Protein AF-A0A1Y6C0X5-F1 (afdb_monomer_lite)

Foldseek 3Di:
DDQVVLLVVQVVQLVQCVVPDDPVLLLVCQVVVVVFDWPQDDPFWTWGWDDDPRAIKIKIKGDLVCLDDDNVVQLVVLVVLLCVQPASQAFNKDWDDDDSITIMMGGDQPAAQPDDVVVCPVSVVVVQVSCVVSQKHDPPPFDWGDDVNRIYGPDCPRIGGNVPVPD

pLDDT: mean 89.49, std 8.92, range [41.72, 97.38]

Sequence (167 aa):
MDFFQLQGAHAAIQKNFHRYYDPSRVSQAVRDSHKLRELGRGRHFSSRLFRTEDFDYVLSLAHRKFVTGAELQRWFQAMERLRQCDHPLIPPLEWGQLDDLCYYVSPYCGEPFAGSRQDLDMLLEDLAKKLWDHGLYYDDYWQIRCLSGHPMVIDWSDLQLTAMAIR

Structure (mmCIF, N/CA/C/O backbone):
data_AF-A0A1Y6C0X5-F1
#
_entry.id   AF-A0A1Y6C0X5-F1
#
loop_
_atom_site.group_PDB
_atom_site.id
_atom_site.type_symbol
_atom_site.label_atom_id
_atom_site.label_alt_id
_atom_site.label_comp_id
_atom_site.label_asym_id
_atom_site.label_entity_id
_atom_site.label_seq_id
_atom_site.pdbx_PDB_ins_code
_atom_site.Cartn_x
_atom_site.Cartn_y
_atom_site.Cartn_z
_atom_site.occupancy
_atom_site.B_iso_or_equiv
_atom_site.auth_seq_id
_atom_site.auth_comp_id
_atom_site.auth_asym_id
_atom_site.auth_atom_id
_atom_site.pdbx_PDB_model_num
ATOM 1 N N . MET A 1 1 ? 12.370 -1.943 -19.659 1.00 61.91 1 MET A N 1
ATOM 2 C CA . MET A 1 1 ? 10.933 -1.603 -19.697 1.00 61.91 1 MET A CA 1
ATOM 3 C C . MET A 1 1 ? 10.863 -0.095 -19.796 1.00 61.91 1 MET A C 1
ATOM 5 O O . MET A 1 1 ? 11.561 0.549 -19.024 1.00 61.91 1 MET A O 1
ATOM 9 N N . ASP A 1 2 ? 10.161 0.463 -20.779 1.00 71.19 2 ASP A N 1
ATOM 10 C CA . ASP A 1 2 ? 10.048 1.924 -20.892 1.00 71.19 2 ASP A CA 1
ATOM 11 C C . ASP A 1 2 ? 8.928 2.478 -19.984 1.00 71.19 2 ASP A C 1
ATOM 13 O O . ASP A 1 2 ? 8.080 1.734 -19.485 1.00 71.19 2 ASP A O 1
ATOM 17 N N . PHE A 1 3 ? 8.942 3.788 -19.724 1.00 72.25 3 PHE A N 1
ATOM 18 C CA . PHE A 1 3 ? 7.990 4.452 -18.822 1.00 72.25 3 PHE A CA 1
ATOM 19 C C . PHE A 1 3 ? 6.526 4.314 -19.277 1.00 72.25 3 PHE A C 1
ATOM 21 O O . PHE A 1 3 ? 5.635 4.151 -18.445 1.00 72.25 3 PHE A O 1
ATOM 28 N N . PHE A 1 4 ? 6.262 4.317 -20.586 1.00 72.44 4 PHE A N 1
ATOM 29 C CA . PHE A 1 4 ? 4.903 4.201 -21.121 1.00 72.44 4 PHE A CA 1
ATOM 30 C C . PHE A 1 4 ? 4.341 2.787 -20.946 1.00 72.44 4 PHE A C 1
ATOM 32 O O . PHE A 1 4 ? 3.162 2.624 -20.625 1.00 72.44 4 PHE A O 1
ATOM 39 N N . GLN A 1 5 ? 5.183 1.760 -21.088 1.00 79.56 5 GLN A N 1
ATOM 40 C CA . GLN A 1 5 ? 4.832 0.376 -20.765 1.00 79.56 5 GLN A CA 1
ATOM 41 C C . GLN A 1 5 ? 4.462 0.229 -19.286 1.00 79.56 5 GLN A C 1
ATOM 43 O O . GLN A 1 5 ? 3.455 -0.408 -18.969 1.00 79.56 5 GLN A O 1
ATOM 48 N N . LEU A 1 6 ? 5.228 0.864 -18.392 1.00 83.81 6 LEU A N 1
ATOM 49 C CA . LEU A 1 6 ? 4.932 0.889 -16.958 1.00 83.81 6 LEU A CA 1
ATOM 50 C C . LEU A 1 6 ? 3.605 1.594 -16.659 1.00 83.81 6 LEU A C 1
ATOM 52 O O . LEU A 1 6 ? 2.814 1.078 -15.877 1.00 83.81 6 LEU A O 1
ATOM 56 N N . GLN A 1 7 ? 3.321 2.731 -17.297 1.00 83.69 7 GLN A N 1
ATOM 57 C CA . GLN A 1 7 ? 2.042 3.429 -17.122 1.00 83.69 7 GLN A CA 1
ATOM 58 C C . GLN A 1 7 ? 0.849 2.599 -17.614 1.00 83.69 7 GLN A C 1
ATOM 60 O O . GLN A 1 7 ? -0.166 2.508 -16.926 1.00 83.69 7 GLN A O 1
ATOM 65 N N . GLY A 1 8 ? 0.964 1.953 -18.778 1.00 85.88 8 GLY A N 1
ATOM 66 C CA . GLY A 1 8 ? -0.096 1.093 -19.307 1.00 85.88 8 GLY A CA 1
ATOM 67 C C . GLY A 1 8 ? -0.378 -0.118 -18.411 1.00 85.88 8 GLY A C 1
ATOM 68 O O . GLY A 1 8 ? -1.538 -0.422 -18.122 1.00 85.88 8 GLY A O 1
ATOM 69 N N . ALA A 1 9 ? 0.678 -0.783 -17.931 1.00 88.62 9 ALA A N 1
ATOM 70 C CA . ALA A 1 9 ? 0.564 -1.894 -16.988 1.00 88.62 9 ALA A CA 1
ATOM 71 C C . ALA A 1 9 ? -0.035 -1.441 -15.648 1.00 88.62 9 ALA A C 1
ATOM 73 O O . ALA A 1 9 ? -0.953 -2.082 -15.132 1.00 88.62 9 ALA A O 1
ATOM 74 N N . HIS A 1 10 ? 0.417 -0.302 -15.121 1.00 92.56 10 HIS A N 1
ATOM 75 C CA . HIS A 1 10 ? -0.096 0.285 -13.885 1.00 92.56 10 HIS A CA 1
ATOM 76 C C . HIS A 1 10 ? -1.591 0.610 -13.972 1.00 92.56 10 HIS A C 1
ATOM 78 O O . HIS A 1 10 ? -2.355 0.170 -13.113 1.00 92.56 10 HIS A O 1
ATOM 84 N N . ALA A 1 11 ? -2.040 1.250 -15.055 1.00 91.50 11 ALA A N 1
ATOM 85 C CA . ALA A 1 11 ? -3.455 1.545 -15.275 1.00 91.50 11 ALA A CA 1
ATOM 86 C C . ALA A 1 11 ? -4.318 0.269 -15.328 1.00 91.50 11 ALA A C 1
ATOM 88 O O . ALA A 1 11 ? -5.429 0.232 -14.788 1.00 91.50 11 ALA A O 1
ATOM 89 N N . ALA A 1 12 ? -3.811 -0.807 -15.942 1.00 93.00 12 ALA A N 1
ATOM 90 C CA . ALA A 1 12 ? -4.492 -2.101 -15.957 1.00 93.00 12 ALA A CA 1
ATOM 91 C C . ALA A 1 12 ? -4.581 -2.722 -14.552 1.00 93.00 12 ALA A C 1
ATOM 93 O O . ALA A 1 12 ? -5.636 -3.239 -14.174 1.00 93.00 12 ALA A O 1
ATOM 94 N N . ILE A 1 13 ? -3.508 -2.633 -13.760 1.00 94.44 13 ILE A N 1
ATOM 95 C CA . ILE A 1 13 ? -3.485 -3.110 -12.372 1.00 94.44 13 ILE A CA 1
ATOM 96 C C . ILE A 1 13 ? -4.464 -2.307 -11.512 1.00 94.44 13 ILE A C 1
ATOM 98 O O . ILE A 1 13 ? -5.257 -2.907 -10.791 1.00 94.44 13 ILE A O 1
ATOM 102 N N . GLN A 1 14 ? -4.478 -0.978 -11.631 1.00 94.62 14 GLN A N 1
ATOM 103 C CA . GLN A 1 14 ? -5.418 -0.109 -10.924 1.00 94.62 14 GLN A CA 1
ATOM 104 C C . GLN A 1 14 ? -6.870 -0.445 -11.272 1.00 94.62 14 GLN A C 1
ATOM 106 O O . GLN A 1 14 ? -7.701 -0.627 -10.380 1.00 94.62 14 GLN A O 1
ATOM 111 N N . LYS A 1 15 ? -7.175 -0.619 -12.562 1.00 94.38 15 LYS A N 1
ATOM 112 C CA . LYS A 1 15 ? -8.508 -1.031 -13.016 1.00 94.38 15 LYS A CA 1
ATOM 113 C C . LYS A 1 15 ? -8.922 -2.383 -12.429 1.00 94.38 15 LYS A C 1
ATOM 115 O O . LYS A 1 15 ? -10.054 -2.518 -11.970 1.00 94.38 15 LYS A O 1
ATOM 120 N N . ASN A 1 16 ? -8.033 -3.376 -12.441 1.00 93.75 16 ASN A N 1
ATOM 121 C CA . ASN A 1 16 ? -8.324 -4.702 -11.894 1.00 93.75 16 ASN A CA 1
ATOM 122 C C . ASN A 1 16 ? -8.493 -4.666 -10.373 1.00 93.75 16 ASN A C 1
ATOM 124 O O . ASN A 1 16 ? -9.440 -5.256 -9.860 1.00 93.75 16 ASN A O 1
ATOM 128 N N . PHE A 1 17 ? -7.636 -3.928 -9.666 1.00 95.19 17 PHE A N 1
ATOM 129 C CA . PHE A 1 17 ? -7.740 -3.747 -8.223 1.00 95.19 17 PHE A CA 1
ATOM 130 C C . PHE A 1 17 ? -9.118 -3.196 -7.839 1.00 95.19 17 PHE A C 1
ATOM 132 O O . PHE A 1 17 ? -9.820 -3.835 -7.061 1.00 95.19 17 PHE A O 1
ATOM 139 N N . HIS A 1 18 ? -9.557 -2.084 -8.440 1.00 93.56 18 HIS A N 1
ATOM 140 C CA . HIS A 1 18 ? -10.859 -1.485 -8.119 1.00 93.56 18 HIS A CA 1
ATOM 141 C C . HIS A 1 18 ? -12.054 -2.297 -8.633 1.00 93.56 18 HIS A C 1
ATOM 143 O O . HIS A 1 18 ? -13.136 -2.206 -8.063 1.00 93.56 18 HIS A O 1
ATOM 149 N N . ARG A 1 19 ? -11.881 -3.110 -9.685 1.00 95.19 19 ARG A N 1
ATOM 150 C CA . ARG A 1 19 ? -12.928 -4.023 -10.169 1.00 95.19 19 ARG A CA 1
ATOM 151 C C . ARG A 1 19 ? -13.265 -5.109 -9.146 1.00 95.19 19 ARG A C 1
ATOM 153 O O . ARG A 1 19 ? -14.432 -5.473 -9.035 1.00 95.19 19 ARG A O 1
ATOM 160 N N . TYR A 1 20 ? -12.257 -5.644 -8.459 1.00 93.94 20 TYR A N 1
ATOM 161 C CA . TYR A 1 20 ? -12.419 -6.759 -7.517 1.00 93.94 20 TYR A CA 1
ATOM 162 C C . TYR A 1 20 ? -12.428 -6.321 -6.048 1.00 93.94 20 TYR A C 1
ATOM 164 O O . TYR A 1 20 ? -12.760 -7.116 -5.169 1.00 93.94 20 TYR A O 1
ATOM 172 N N . TYR A 1 21 ? -12.077 -5.064 -5.769 1.00 94.75 21 TYR A N 1
ATOM 173 C CA . TYR A 1 21 ? -12.110 -4.509 -4.425 1.00 94.75 21 TYR A CA 1
ATOM 174 C C . TYR A 1 21 ? -13.543 -4.471 -3.879 1.00 94.75 21 TYR A C 1
ATOM 176 O O . TYR A 1 21 ? -14.414 -3.780 -4.404 1.00 94.75 21 TYR A O 1
ATOM 184 N N . ASP A 1 22 ? -13.760 -5.192 -2.781 1.00 95.06 22 ASP A N 1
ATOM 185 C CA . ASP A 1 22 ? -15.025 -5.243 -2.054 1.00 95.06 22 ASP A CA 1
ATOM 186 C C . ASP A 1 22 ? -14.780 -4.842 -0.584 1.00 95.06 22 ASP A C 1
ATOM 188 O O . ASP A 1 22 ? -14.183 -5.621 0.176 1.00 95.06 22 ASP A O 1
ATOM 192 N N . PRO A 1 23 ? -15.252 -3.656 -0.147 1.00 94.88 23 PRO A N 1
ATOM 193 C CA . PRO A 1 23 ? -15.082 -3.178 1.226 1.00 94.88 23 PRO A CA 1
ATOM 194 C C . PRO A 1 23 ? -15.620 -4.139 2.291 1.00 94.88 23 PRO A C 1
ATOM 196 O O . PRO A 1 23 ? -15.076 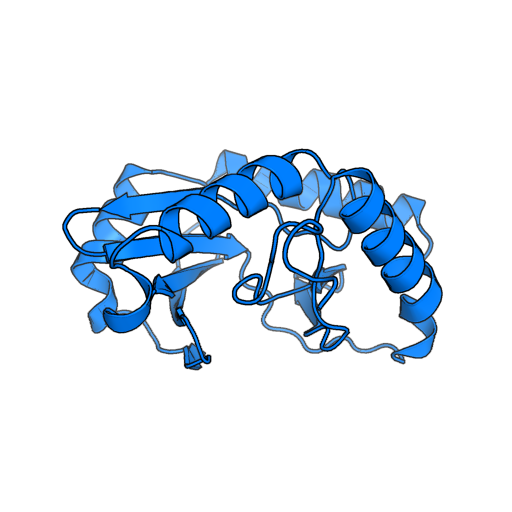-4.208 3.397 1.00 94.88 23 PRO A O 1
ATOM 199 N N . SER A 1 24 ? -16.681 -4.889 1.978 1.00 95.88 24 SER A N 1
ATOM 200 C CA . SER A 1 24 ? -17.314 -5.815 2.921 1.00 95.88 24 SER A CA 1
ATOM 201 C C . SER A 1 24 ? -16.444 -7.057 3.116 1.00 95.88 24 SER A C 1
ATOM 203 O O . SER A 1 24 ? -16.221 -7.483 4.252 1.00 95.88 24 SER A O 1
ATOM 205 N N . ARG A 1 25 ? -15.862 -7.591 2.032 1.00 95.81 25 ARG A N 1
ATOM 206 C CA . ARG A 1 25 ? -14.878 -8.688 2.107 1.00 95.81 25 ARG A CA 1
ATOM 207 C C . ARG A 1 25 ? -13.604 -8.263 2.832 1.00 95.81 25 ARG A C 1
ATOM 209 O O . ARG A 1 25 ? -13.099 -9.024 3.653 1.00 95.81 25 ARG A O 1
ATOM 216 N N . VAL A 1 26 ? -13.117 -7.047 2.586 1.00 96.44 26 VAL A N 1
ATOM 217 C CA . VAL A 1 26 ? -11.955 -6.496 3.303 1.00 96.44 26 VAL A CA 1
ATOM 218 C C . VAL A 1 26 ? -12.260 -6.341 4.792 1.00 96.44 26 VAL A C 1
ATOM 220 O O . VAL A 1 26 ? -11.464 -6.768 5.623 1.00 96.44 26 VAL A O 1
ATOM 223 N N . SER A 1 27 ? -13.435 -5.818 5.147 1.00 96.25 27 SER A N 1
ATOM 224 C CA . SER A 1 27 ? -13.854 -5.683 6.549 1.00 96.25 27 SER A CA 1
ATOM 225 C C . SER A 1 27 ? -13.919 -7.038 7.259 1.00 96.25 27 SER A C 1
ATOM 227 O O . SER A 1 27 ? -13.463 -7.171 8.397 1.00 96.25 27 SER A O 1
ATOM 229 N N . GLN A 1 28 ? -14.430 -8.068 6.578 1.00 96.62 28 GLN A N 1
ATOM 230 C CA . GLN A 1 28 ? -14.419 -9.433 7.098 1.00 96.62 28 GLN A CA 1
ATOM 231 C C . GLN A 1 28 ? -12.985 -9.961 7.264 1.00 96.62 28 GLN A C 1
ATOM 233 O O . GLN A 1 28 ? -12.656 -10.515 8.311 1.00 96.62 28 GLN A O 1
ATOM 238 N N . ALA A 1 29 ? -12.110 -9.735 6.281 1.00 97.00 29 ALA A N 1
ATOM 239 C CA . ALA A 1 29 ? -10.705 -10.138 6.335 1.00 97.00 29 ALA A CA 1
ATOM 240 C C . ALA A 1 29 ? -9.927 -9.448 7.469 1.00 97.00 29 ALA A C 1
ATOM 242 O O . ALA A 1 29 ? -9.059 -10.070 8.077 1.00 97.00 29 ALA A O 1
ATOM 243 N N . VAL A 1 30 ? -10.253 -8.194 7.803 1.00 97.00 30 VAL A N 1
ATOM 244 C CA . VAL A 1 30 ? -9.694 -7.483 8.967 1.00 97.00 30 VAL A CA 1
ATOM 245 C C . VAL A 1 30 ? -10.090 -8.183 10.269 1.00 97.00 30 VAL A C 1
ATOM 247 O O . VAL A 1 30 ? -9.215 -8.491 11.085 1.00 97.00 30 VAL A O 1
ATOM 250 N N . ARG A 1 31 ? -11.378 -8.514 10.439 1.00 96.31 31 ARG A N 1
ATOM 251 C CA . ARG A 1 31 ? -11.894 -9.242 11.618 1.00 96.31 31 ARG A CA 1
ATOM 252 C C . ARG A 1 31 ? -11.285 -10.644 11.743 1.00 96.31 31 ARG A C 1
ATOM 254 O O . ARG A 1 31 ? -10.908 -11.071 12.833 1.00 96.31 31 ARG A O 1
ATOM 261 N N . ASP A 1 32 ? -11.124 -11.336 10.618 1.00 96.38 32 ASP A N 1
ATOM 262 C CA . ASP A 1 32 ? -10.565 -12.690 10.531 1.00 96.38 32 ASP A CA 1
ATOM 263 C C . ASP A 1 32 ? -9.050 -12.731 10.283 1.00 96.38 32 ASP A C 1
ATOM 265 O O . ASP A 1 32 ? -8.490 -13.782 9.973 1.00 96.38 32 ASP A O 1
ATOM 269 N N . SER A 1 33 ? -8.349 -11.611 10.450 1.00 95.94 33 SER A N 1
ATOM 270 C CA . SER A 1 33 ? -6.938 -11.468 10.063 1.00 95.94 33 SER A CA 1
ATOM 271 C C . SER A 1 33 ? -5.978 -12.462 10.725 1.00 95.94 33 SER A C 1
ATOM 273 O O . SER A 1 33 ? -4.938 -12.794 10.157 1.00 95.94 33 SER A O 1
ATOM 275 N N . HIS A 1 34 ? -6.338 -12.989 11.895 1.00 94.75 34 HIS A N 1
ATOM 276 C CA . HIS A 1 34 ? -5.606 -14.040 12.604 1.00 94.75 34 HIS A CA 1
ATOM 277 C C . HIS A 1 34 ? -5.615 -15.402 11.882 1.00 94.75 34 HIS A C 1
ATOM 279 O O . HIS A 1 34 ? -4.764 -16.241 12.162 1.00 94.75 34 HIS A O 1
ATOM 285 N N . LYS A 1 35 ? -6.558 -15.625 10.957 1.00 96.56 35 LYS A N 1
ATOM 286 C CA . LYS A 1 35 ? -6.657 -16.832 10.117 1.00 96.56 35 LYS A CA 1
ATOM 287 C C . LYS A 1 35 ? -5.885 -16.696 8.803 1.00 96.56 35 LYS A C 1
ATOM 289 O O . LYS A 1 35 ? -5.686 -17.686 8.103 1.00 96.56 35 LYS A O 1
ATOM 294 N N . LEU A 1 36 ? -5.488 -15.478 8.438 1.00 97.25 36 LEU A N 1
ATOM 295 C CA . LEU A 1 36 ? -4.784 -15.205 7.192 1.00 97.25 36 LEU A CA 1
ATOM 296 C C . LEU A 1 36 ? -3.299 -15.543 7.318 1.00 97.25 36 LEU A C 1
ATOM 298 O O . LEU A 1 36 ? -2.685 -15.386 8.375 1.00 97.25 36 LEU A O 1
ATOM 302 N N . ARG A 1 37 ? -2.690 -15.958 6.204 1.00 96.75 37 ARG A N 1
ATOM 303 C CA . ARG A 1 37 ? -1.254 -16.248 6.155 1.00 96.75 37 ARG A CA 1
ATOM 304 C C . ARG A 1 37 ? -0.451 -14.975 6.416 1.00 96.75 37 ARG A C 1
ATOM 306 O O . ARG A 1 37 ? -0.609 -13.981 5.713 1.00 96.75 37 ARG A O 1
ATOM 313 N N . GLU A 1 38 ? 0.468 -15.032 7.371 1.00 96.75 38 GLU A N 1
ATOM 314 C CA . GLU A 1 38 ? 1.427 -13.960 7.623 1.00 96.75 38 GLU A CA 1
ATOM 315 C C . GLU A 1 38 ? 2.476 -13.854 6.513 1.00 96.75 38 GLU A C 1
ATOM 317 O O . GLU A 1 38 ? 3.069 -14.851 6.097 1.00 96.75 38 GLU A O 1
ATOM 322 N N . LEU A 1 39 ? 2.665 -12.630 6.012 1.00 93.69 39 LEU A N 1
ATOM 323 C CA . LEU A 1 39 ? 3.682 -12.297 5.012 1.00 93.69 39 LEU A CA 1
ATOM 324 C C . LEU A 1 39 ? 4.908 -11.642 5.648 1.00 93.69 39 LEU A C 1
ATOM 326 O O . LEU A 1 39 ? 6.019 -11.820 5.158 1.00 93.69 39 LEU A O 1
ATOM 330 N N . GLY A 1 40 ? 4.709 -10.901 6.737 1.00 90.88 40 GLY A N 1
ATOM 331 C CA . GLY A 1 40 ? 5.779 -10.228 7.454 1.00 90.88 40 GLY A CA 1
ATOM 332 C C . GLY A 1 40 ? 5.257 -9.242 8.491 1.00 90.88 40 GLY A C 1
ATOM 333 O O . GLY A 1 40 ? 4.061 -8.938 8.555 1.00 90.88 40 GLY A O 1
ATOM 334 N N . ARG A 1 41 ? 6.183 -8.730 9.301 1.00 91.12 41 ARG A N 1
ATOM 335 C CA . ARG A 1 41 ? 5.910 -7.769 10.367 1.00 91.12 41 ARG A CA 1
ATOM 336 C C . ARG A 1 41 ? 6.904 -6.616 10.287 1.00 91.12 41 ARG A C 1
ATOM 338 O O . ARG A 1 41 ? 8.071 -6.786 10.622 1.00 91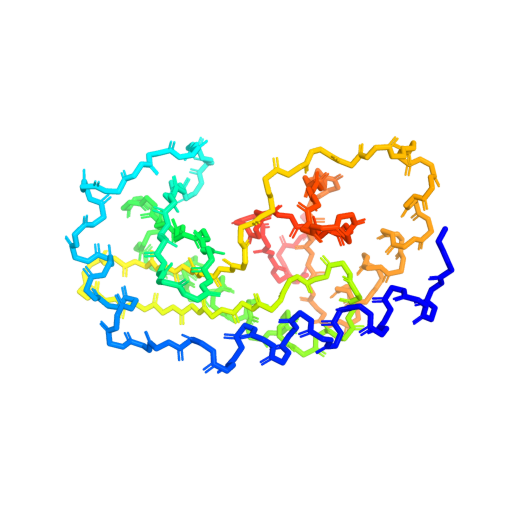.12 41 ARG A O 1
ATOM 345 N N . GLY A 1 42 ? 6.421 -5.463 9.838 1.00 87.00 42 GLY A N 1
ATOM 346 C CA . GLY A 1 42 ? 7.173 -4.212 9.813 1.00 87.00 42 GLY A CA 1
ATOM 347 C C . GLY A 1 42 ? 7.121 -3.476 11.152 1.00 87.00 42 GLY A C 1
ATOM 348 O O . GLY A 1 42 ? 6.583 -3.974 12.147 1.00 87.00 42 GLY A O 1
ATOM 349 N N . ARG A 1 43 ? 7.671 -2.258 11.180 1.00 85.06 43 ARG A N 1
ATOM 350 C CA . ARG A 1 43 ? 7.735 -1.413 12.386 1.00 85.06 43 ARG A CA 1
ATOM 351 C C . ARG A 1 43 ? 6.354 -0.969 12.873 1.00 85.06 43 ARG A C 1
ATOM 353 O O . ARG A 1 43 ? 6.100 -1.008 14.085 1.00 85.06 43 ARG A O 1
ATOM 360 N N . HIS A 1 44 ? 5.505 -0.541 11.937 1.00 88.75 44 HIS A N 1
ATOM 361 C CA . HIS A 1 44 ? 4.176 0.011 12.210 1.00 88.75 44 HIS A CA 1
ATOM 362 C C . HIS A 1 44 ? 3.042 -0.946 11.836 1.00 88.75 44 HIS A C 1
ATOM 364 O O . HIS A 1 44 ? 2.009 -0.919 12.497 1.00 88.75 44 HIS A O 1
ATOM 370 N N . PHE A 1 45 ? 3.229 -1.815 10.835 1.00 92.69 45 PHE A N 1
ATOM 371 C CA . PHE A 1 45 ? 2.183 -2.716 10.340 1.00 92.69 45 PHE A CA 1
ATOM 372 C C . PHE A 1 45 ? 2.609 -4.187 10.364 1.00 92.69 45 PHE A C 1
ATOM 374 O O . PHE A 1 45 ? 3.792 -4.523 10.340 1.00 92.69 45 PHE A O 1
ATOM 381 N N . SER A 1 46 ? 1.630 -5.084 10.445 1.00 93.94 46 SER A N 1
ATOM 382 C CA . SER A 1 46 ? 1.794 -6.517 10.187 1.00 93.94 46 SER A CA 1
ATOM 383 C C . SER A 1 46 ? 0.987 -6.877 8.950 1.00 93.94 46 SER A C 1
ATOM 385 O O . SER A 1 46 ? -0.198 -6.555 8.881 1.00 93.94 46 SER A O 1
ATOM 387 N N . SER A 1 47 ? 1.613 -7.546 7.990 1.00 95.69 47 SER A N 1
ATOM 388 C CA . SER A 1 47 ? 1.014 -7.817 6.687 1.00 95.69 47 SER A CA 1
ATOM 389 C C . SER A 1 47 ? 0.567 -9.271 6.580 1.00 95.69 47 SER A C 1
ATOM 391 O O . SER A 1 47 ? 1.233 -10.202 7.054 1.00 95.69 47 SER A O 1
ATOM 393 N N . ARG A 1 48 ? -0.597 -9.470 5.972 1.00 97.31 48 ARG A N 1
ATOM 394 C CA . ARG A 1 48 ? -1.265 -10.754 5.777 1.00 97.31 48 ARG A CA 1
ATOM 395 C C . ARG A 1 48 ? -1.657 -10.907 4.316 1.00 97.31 48 ARG A C 1
ATOM 397 O O . ARG A 1 48 ? -2.001 -9.931 3.658 1.00 97.31 48 ARG A O 1
ATOM 404 N N . LEU A 1 49 ? -1.621 -12.135 3.820 1.00 97.31 49 LEU A N 1
ATOM 405 C CA . LEU A 1 49 ? -2.125 -12.461 2.497 1.00 97.31 49 LEU A CA 1
ATOM 406 C C . LEU A 1 49 ? -3.639 -12.641 2.573 1.00 97.31 49 LEU A C 1
ATOM 408 O O . LEU A 1 49 ? -4.121 -13.563 3.234 1.00 97.31 49 LEU A O 1
ATOM 412 N N . PHE A 1 50 ? -4.369 -11.769 1.890 1.00 95.88 50 PHE A N 1
ATOM 413 C CA . PHE A 1 50 ? -5.814 -11.849 1.739 1.00 95.88 50 PHE A CA 1
ATOM 414 C C . PHE A 1 50 ? -6.126 -12.257 0.299 1.00 95.88 50 PHE A C 1
ATOM 416 O O . PHE A 1 50 ? -5.937 -11.475 -0.627 1.00 95.88 50 PHE A O 1
ATOM 423 N N . ARG A 1 51 ? -6.564 -13.502 0.106 1.00 94.56 51 ARG A N 1
ATOM 424 C CA . ARG A 1 51 ? -6.897 -14.033 -1.218 1.00 94.56 51 ARG A CA 1
ATOM 425 C C . ARG A 1 51 ? -8.392 -13.998 -1.461 1.00 94.56 51 ARG A C 1
ATOM 427 O O . ARG A 1 51 ? -9.171 -14.373 -0.585 1.00 94.56 51 ARG A O 1
ATOM 434 N N . THR A 1 52 ? -8.765 -13.616 -2.670 1.00 90.81 52 THR A N 1
ATOM 435 C CA . THR A 1 52 ? -10.102 -13.834 -3.223 1.00 90.81 52 THR A CA 1
ATOM 436 C C . THR A 1 52 ? -9.995 -14.776 -4.421 1.00 90.81 52 THR A C 1
ATOM 438 O O . THR A 1 52 ? -8.893 -15.156 -4.807 1.00 90.81 52 THR A O 1
ATOM 441 N N . GLU A 1 53 ? -11.122 -15.180 -5.002 1.00 89.19 53 GLU A N 1
ATOM 442 C CA . GLU A 1 53 ? -11.113 -15.997 -6.225 1.00 89.19 53 GLU A CA 1
ATOM 443 C C . GLU A 1 53 ? -10.480 -15.250 -7.410 1.00 89.19 53 GLU A C 1
ATOM 445 O O . GLU A 1 53 ? -9.835 -15.868 -8.253 1.00 89.19 53 GLU A O 1
ATOM 450 N N . ASP A 1 54 ? -10.616 -13.921 -7.437 1.00 88.88 54 ASP A N 1
ATOM 451 C CA . ASP A 1 54 ? -10.256 -13.092 -8.588 1.00 88.88 54 ASP A CA 1
ATOM 452 C C . ASP A 1 54 ? -8.949 -12.303 -8.408 1.00 88.88 54 ASP A C 1
ATOM 454 O O . ASP A 1 54 ? -8.358 -11.843 -9.389 1.00 88.88 54 ASP A O 1
ATOM 458 N N . PHE A 1 55 ? -8.510 -12.086 -7.163 1.00 92.19 55 PHE A N 1
ATOM 459 C CA . PHE A 1 55 ? -7.391 -11.194 -6.862 1.00 92.19 55 PHE A CA 1
ATOM 460 C C . PHE A 1 55 ? -6.733 -11.482 -5.502 1.00 92.19 55 PHE A C 1
ATOM 462 O O . PHE A 1 55 ? -7.416 -11.692 -4.492 1.00 92.19 55 PHE A O 1
ATOM 469 N N . ASP A 1 56 ? -5.400 -11.426 -5.472 1.00 95.12 56 ASP A N 1
ATOM 470 C CA . ASP A 1 56 ? -4.592 -11.552 -4.257 1.00 95.12 56 ASP A CA 1
ATOM 471 C C . ASP A 1 56 ? -4.192 -10.160 -3.738 1.00 95.12 56 ASP A C 1
ATOM 473 O O . ASP A 1 56 ? -3.597 -9.344 -4.447 1.00 95.12 56 ASP A O 1
ATOM 477 N N . TYR A 1 57 ? -4.476 -9.912 -2.462 1.00 96.62 57 TYR A N 1
ATOM 478 C CA . TYR A 1 57 ? -4.205 -8.660 -1.766 1.00 96.62 57 TYR A CA 1
ATOM 479 C C . TYR A 1 57 ? -3.216 -8.855 -0.616 1.00 96.62 57 TYR A C 1
ATOM 481 O O . TYR A 1 57 ? -3.136 -9.917 0.010 1.00 96.62 57 TYR A O 1
ATOM 489 N N . VAL A 1 58 ? -2.519 -7.780 -0.261 1.00 96.75 58 VAL A N 1
ATOM 490 C CA . VAL A 1 58 ? -1.870 -7.639 1.044 1.00 96.75 58 VAL A CA 1
ATOM 491 C C . VAL A 1 58 ? -2.786 -6.832 1.937 1.00 96.75 58 VAL A C 1
ATOM 493 O O . VAL A 1 58 ? -3.089 -5.689 1.622 1.00 96.75 58 VAL A O 1
ATOM 496 N N . LEU A 1 59 ? -3.183 -7.411 3.066 1.00 97.38 59 LEU A N 1
ATOM 497 C CA . LEU A 1 59 ? -3.832 -6.695 4.153 1.00 97.38 59 LEU A CA 1
ATOM 498 C C . LEU A 1 59 ? -2.784 -6.337 5.207 1.00 97.38 59 LEU A C 1
ATOM 500 O O . LEU A 1 59 ? -2.224 -7.222 5.855 1.00 97.38 59 LEU A O 1
ATOM 504 N N . SER A 1 60 ? -2.536 -5.050 5.401 1.00 96.19 60 SER A N 1
ATOM 505 C CA . SER A 1 60 ? -1.600 -4.536 6.397 1.00 96.19 60 SER A CA 1
ATOM 506 C C . SER A 1 60 ? -2.362 -3.933 7.568 1.00 96.19 60 SER A C 1
ATOM 508 O O . SER A 1 60 ? -3.131 -2.995 7.389 1.00 96.19 60 SER A O 1
ATOM 510 N N . LEU A 1 61 ? -2.129 -4.451 8.775 1.00 95.31 61 LEU A N 1
ATOM 511 C CA . LEU A 1 61 ? -2.766 -3.998 10.013 1.00 95.31 61 LEU A CA 1
ATOM 512 C C . LEU A 1 61 ? -1.785 -3.236 10.894 1.00 95.31 61 LEU A C 1
ATOM 514 O O . LEU A 1 61 ? -0.711 -3.751 11.216 1.00 95.31 61 LEU A O 1
ATOM 518 N N . ALA A 1 62 ? -2.165 -2.035 11.316 1.00 93.31 62 ALA A N 1
ATOM 519 C CA . ALA A 1 62 ? -1.366 -1.223 12.218 1.00 93.31 62 ALA A CA 1
ATOM 520 C C . ALA A 1 62 ? -1.211 -1.917 13.580 1.00 93.31 62 ALA A C 1
ATOM 522 O O . ALA A 1 62 ? -2.151 -2.489 14.135 1.00 93.31 62 ALA A O 1
ATOM 523 N N . HIS A 1 63 ? -0.014 -1.858 14.157 1.00 91.25 63 HIS A N 1
ATOM 524 C CA . HIS A 1 63 ? 0.218 -2.315 15.524 1.00 91.25 63 HIS A CA 1
ATOM 525 C C . HIS A 1 63 ? -0.495 -1.363 16.483 1.00 91.25 63 HIS A C 1
ATOM 527 O O . HIS A 1 63 ? -0.411 -0.155 16.303 1.00 91.25 63 HIS A O 1
ATOM 533 N N . ARG A 1 64 ? -1.104 -1.873 17.561 1.00 84.44 64 ARG A N 1
ATOM 534 C CA . ARG A 1 64 ? -1.871 -1.059 18.531 1.00 84.44 64 ARG A CA 1
ATOM 535 C C . ARG A 1 64 ? -1.162 0.213 19.017 1.00 84.44 64 ARG A C 1
ATOM 537 O O . ARG A 1 64 ? -1.809 1.239 19.166 1.00 84.44 64 ARG A O 1
ATOM 544 N N . LYS A 1 65 ? 0.164 0.168 19.196 1.00 81.12 65 LYS A N 1
ATOM 545 C CA . LYS A 1 65 ? 1.001 1.327 19.571 1.00 81.12 65 LYS A CA 1
ATOM 546 C C . LYS A 1 65 ? 0.953 2.496 18.570 1.00 81.12 65 LYS A C 1
ATOM 548 O O . LYS A 1 65 ? 1.214 3.620 18.961 1.00 81.12 65 LYS A O 1
ATOM 553 N N . PHE A 1 66 ? 0.655 2.215 17.302 1.00 77.94 66 PHE A N 1
ATOM 554 C CA . PHE A 1 66 ? 0.568 3.179 16.202 1.00 77.94 66 PHE A CA 1
ATOM 555 C C . PHE A 1 66 ? -0.870 3.678 15.980 1.00 77.94 66 PHE A C 1
ATOM 557 O O . PHE A 1 66 ? -1.088 4.702 15.345 1.00 77.94 66 PHE A O 1
ATOM 564 N N . VAL A 1 67 ? -1.868 2.960 16.510 1.00 70.12 67 VAL A N 1
ATOM 565 C CA . VAL A 1 67 ? -3.294 3.248 16.279 1.00 70.12 67 VAL A CA 1
ATOM 566 C C . VAL A 1 67 ? -3.794 4.432 17.119 1.00 70.12 67 VAL A C 1
ATOM 568 O O . VAL A 1 67 ? -4.810 5.043 16.797 1.00 70.12 67 VAL A O 1
ATOM 571 N N . THR A 1 68 ? -3.102 4.807 18.195 1.00 67.44 68 THR A N 1
ATOM 572 C CA . THR A 1 68 ? -3.599 5.835 19.116 1.00 67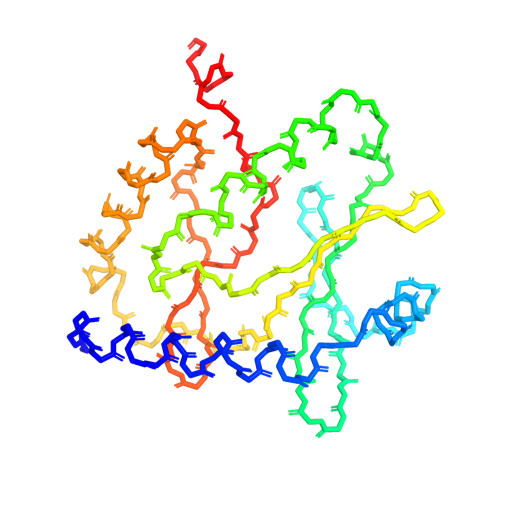.44 68 THR A CA 1
ATOM 573 C C . THR A 1 68 ? -3.064 7.229 18.783 1.00 67.44 68 THR A C 1
ATOM 575 O O . THR A 1 68 ? -1.891 7.518 19.001 1.00 67.44 68 THR A O 1
ATOM 578 N N . GLY A 1 69 ? -3.947 8.135 18.350 1.00 73.75 69 GLY A N 1
ATOM 579 C CA . GLY A 1 69 ? -3.727 9.584 18.431 1.00 73.75 69 GLY A CA 1
ATOM 580 C C . GLY A 1 69 ? -3.386 10.295 17.116 1.00 73.75 69 GLY A C 1
ATOM 581 O O . GLY A 1 69 ? -3.851 9.933 16.037 1.00 73.75 69 GLY A O 1
ATOM 582 N N . ALA A 1 70 ? -2.608 11.375 17.230 1.00 82.75 70 ALA A N 1
ATOM 583 C CA . ALA A 1 70 ? -2.315 12.296 16.131 1.00 82.75 70 ALA A CA 1
ATOM 584 C C . ALA A 1 70 ? -1.440 11.683 15.021 1.00 82.75 70 ALA A C 1
ATOM 586 O O . ALA A 1 70 ? -1.499 12.142 13.886 1.00 82.75 70 ALA A O 1
ATOM 587 N N . GLU A 1 71 ? -0.635 10.660 15.322 1.00 83.44 71 GLU A N 1
ATOM 588 C CA . GLU A 1 71 ? 0.217 9.979 14.333 1.00 83.44 71 GLU A CA 1
ATOM 589 C C . GLU A 1 71 ? -0.606 9.267 13.262 1.00 83.44 71 GLU A C 1
ATOM 591 O O . GLU A 1 71 ? -0.370 9.487 12.076 1.00 83.44 71 GLU A O 1
ATOM 596 N N . LEU A 1 72 ? -1.630 8.515 13.672 1.00 87.12 72 LEU A N 1
ATOM 597 C CA . LEU A 1 72 ? -2.533 7.830 12.752 1.00 87.12 72 LEU A CA 1
ATOM 598 C C . LEU A 1 72 ? -3.267 8.815 11.832 1.00 87.12 72 LEU A C 1
ATOM 600 O O . LEU A 1 72 ? -3.333 8.609 10.623 1.00 87.12 72 LEU A O 1
ATOM 604 N N . GLN A 1 73 ? -3.780 9.913 12.395 1.00 88.94 73 GLN A N 1
ATOM 605 C CA . GLN A 1 73 ? -4.467 10.952 11.621 1.00 88.94 73 GLN A CA 1
ATOM 606 C C . GLN A 1 73 ? -3.545 11.597 10.583 1.00 88.94 73 GLN A C 1
ATOM 608 O O . GLN A 1 73 ? -3.950 11.834 9.447 1.00 88.94 73 GLN A O 1
ATOM 613 N N . ARG A 1 74 ? -2.281 11.841 10.942 1.00 89.00 74 ARG A N 1
ATOM 614 C CA . ARG A 1 74 ? -1.280 12.354 10.000 1.00 89.00 74 ARG A CA 1
ATOM 615 C C . ARG A 1 74 ? -0.931 11.340 8.921 1.00 89.00 74 ARG A C 1
ATOM 617 O O . ARG A 1 74 ? -0.788 11.730 7.768 1.00 89.00 74 ARG A O 1
ATOM 624 N N . TRP A 1 75 ? -0.841 10.059 9.268 1.00 91.44 75 TRP A N 1
ATOM 625 C CA . TRP A 1 75 ? -0.631 9.004 8.282 1.00 91.44 75 TRP A CA 1
ATOM 626 C C . TRP A 1 75 ? -1.820 8.912 7.310 1.00 91.44 75 TRP A C 1
ATOM 628 O O . TRP A 1 75 ? -1.604 8.869 6.107 1.00 91.44 75 TRP A O 1
ATOM 638 N N . PHE A 1 76 ? -3.071 9.030 7.777 1.00 93.62 76 PHE A N 1
ATOM 639 C CA . 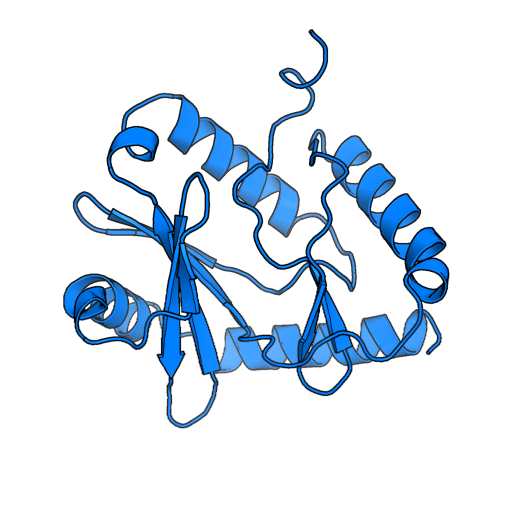PHE A 1 76 ? -4.253 9.095 6.894 1.00 93.62 76 PHE A CA 1
ATOM 640 C C . PHE A 1 76 ? -4.193 10.296 5.947 1.00 93.62 76 PHE A C 1
ATOM 642 O O . PHE A 1 76 ? -4.448 10.153 4.755 1.00 93.62 76 PHE A O 1
ATOM 649 N N . GLN A 1 77 ? -3.806 11.470 6.452 1.00 93.94 77 GLN A N 1
ATOM 650 C CA . GLN A 1 77 ? -3.599 12.653 5.613 1.00 93.94 77 GLN A CA 1
ATOM 651 C C . GLN A 1 77 ? -2.494 12.438 4.574 1.00 93.94 77 GLN A C 1
ATOM 653 O O . GLN A 1 77 ? -2.620 12.901 3.441 1.00 93.94 77 GLN A O 1
ATOM 658 N N . ALA A 1 78 ? -1.418 11.741 4.943 1.00 94.38 78 ALA A N 1
ATOM 659 C CA . ALA A 1 78 ? -0.342 11.408 4.023 1.00 94.38 78 ALA A CA 1
ATOM 660 C C . ALA A 1 78 ? -0.818 10.435 2.931 1.00 94.38 78 ALA A C 1
ATOM 662 O O . ALA A 1 78 ? -0.551 10.658 1.753 1.00 94.38 78 ALA A O 1
ATOM 663 N N . MET A 1 79 ? -1.603 9.420 3.297 1.00 95.19 79 MET A N 1
ATOM 664 C CA . MET A 1 79 ? -2.207 8.475 2.355 1.00 95.19 79 MET A CA 1
ATOM 665 C C . MET A 1 79 ? -3.187 9.158 1.389 1.00 95.19 79 MET A C 1
ATOM 667 O O . MET A 1 79 ? -3.158 8.874 0.193 1.00 95.19 79 MET A O 1
ATOM 671 N N . GLU A 1 80 ? -3.996 10.117 1.859 1.00 95.38 80 GLU A N 1
ATOM 672 C CA . GLU A 1 80 ? -4.890 10.897 0.983 1.00 95.38 80 GLU A CA 1
ATOM 673 C C . GLU A 1 80 ? -4.111 11.685 -0.077 1.00 95.38 80 GLU A C 1
ATOM 675 O O . GLU A 1 80 ? -4.525 11.753 -1.234 1.00 95.38 80 GLU A O 1
ATOM 680 N N . ARG A 1 81 ? -2.952 12.243 0.286 1.00 95.56 81 ARG A N 1
ATOM 681 C CA . ARG A 1 81 ? -2.065 12.917 -0.673 1.00 95.56 81 ARG A CA 1
ATOM 682 C C . ARG A 1 81 ? -1.370 11.921 -1.598 1.00 95.56 81 ARG A C 1
ATOM 684 O O . ARG A 1 81 ? -1.250 12.207 -2.783 1.00 95.56 81 ARG A O 1
ATOM 691 N N . LEU A 1 82 ? -0.975 10.749 -1.090 1.00 95.56 82 LEU A N 1
ATOM 692 C CA . LEU A 1 82 ? -0.345 9.691 -1.885 1.00 95.56 82 LEU A CA 1
ATOM 693 C C . LEU A 1 82 ? -1.280 9.210 -2.998 1.00 95.56 82 LEU A C 1
ATOM 695 O O . LEU A 1 82 ? -0.839 9.024 -4.125 1.00 95.56 82 LEU A O 1
ATOM 699 N N . ARG A 1 83 ? -2.582 9.071 -2.712 1.00 93.12 83 ARG A N 1
ATOM 700 C CA . ARG A 1 83 ? -3.605 8.712 -3.713 1.00 93.12 83 ARG A CA 1
ATOM 701 C C . ARG A 1 83 ? -3.680 9.721 -4.869 1.00 93.12 83 ARG A C 1
ATOM 703 O O . ARG A 1 83 ? -4.091 9.356 -5.965 1.00 93.12 83 ARG A O 1
ATOM 710 N N . GLN A 1 84 ? -3.294 10.977 -4.639 1.00 92.75 84 GLN A N 1
ATOM 711 C CA . GLN A 1 84 ? -3.252 12.020 -5.671 1.00 92.75 84 GLN A CA 1
ATOM 712 C C . GLN A 1 84 ? -1.953 11.990 -6.492 1.00 92.75 84 GLN A C 1
ATOM 714 O O . GLN A 1 84 ? -1.879 12.659 -7.521 1.00 92.75 84 GLN A O 1
ATOM 719 N N . CYS A 1 85 ? -0.937 11.240 -6.056 1.00 92.44 85 CYS A N 1
ATOM 720 C CA . CYS A 1 85 ? 0.312 11.077 -6.785 1.00 92.44 85 CYS A CA 1
ATOM 721 C C . CYS A 1 85 ? 0.133 10.050 -7.910 1.00 92.44 85 CYS A C 1
ATOM 723 O O . CYS A 1 85 ? 0.096 8.843 -7.672 1.00 92.44 85 CYS A O 1
ATOM 725 N N . ASP A 1 86 ? 0.078 10.523 -9.154 1.00 89.94 86 ASP A N 1
ATOM 726 C CA . ASP A 1 86 ? 0.083 9.649 -10.327 1.00 89.94 86 ASP A CA 1
ATOM 727 C C . ASP A 1 86 ? 1.517 9.193 -10.651 1.00 89.94 86 ASP A C 1
ATOM 729 O O . ASP A 1 86 ? 2.320 9.907 -11.276 1.00 89.94 86 ASP A O 1
ATOM 733 N N . HIS A 1 87 ? 1.880 8.010 -10.153 1.00 94.00 87 HIS A N 1
ATOM 734 C CA . HIS A 1 87 ? 3.183 7.407 -10.403 1.00 94.00 87 HIS A CA 1
ATOM 735 C C . HIS A 1 87 ? 3.090 5.878 -10.545 1.00 94.00 87 HIS A C 1
ATOM 737 O O . HIS A 1 87 ? 2.509 5.222 -9.679 1.00 94.00 87 HIS A O 1
ATOM 743 N N . PRO A 1 88 ? 3.731 5.272 -11.566 1.00 93.25 88 PRO A N 1
ATOM 744 C CA . PRO A 1 88 ? 3.584 3.844 -11.859 1.00 93.25 88 PRO A CA 1
ATOM 745 C C . PRO A 1 88 ? 4.138 2.911 -10.772 1.00 93.25 88 PRO A C 1
ATOM 747 O O . PRO A 1 88 ? 3.759 1.743 -10.718 1.00 93.25 88 PRO A O 1
ATOM 750 N N . LEU A 1 89 ? 5.031 3.402 -9.906 1.00 94.44 89 LEU A N 1
ATOM 751 C CA . LEU A 1 89 ? 5.538 2.628 -8.765 1.00 94.44 89 LEU A CA 1
ATOM 752 C C . LEU A 1 89 ? 4.621 2.675 -7.531 1.00 94.44 89 LEU A C 1
ATOM 754 O O . LEU A 1 89 ? 4.848 1.904 -6.599 1.00 94.44 89 LEU A O 1
ATOM 758 N N . ILE A 1 90 ? 3.616 3.556 -7.490 1.00 95.31 90 ILE A N 1
ATOM 759 C CA . ILE A 1 90 ? 2.654 3.606 -6.382 1.00 95.31 90 ILE A CA 1
ATOM 760 C C . ILE A 1 90 ? 1.563 2.568 -6.664 1.00 95.31 90 ILE A C 1
ATOM 762 O O . ILE A 1 90 ? 0.880 2.676 -7.682 1.00 95.31 90 ILE A O 1
ATOM 766 N N . PRO A 1 91 ? 1.371 1.547 -5.814 1.00 95.00 91 PRO A N 1
ATOM 767 C CA . PRO A 1 91 ? 0.299 0.585 -6.020 1.00 95.00 91 PRO A CA 1
ATOM 768 C C . PRO A 1 91 ? -1.072 1.260 -5.848 1.00 95.00 91 PRO A C 1
ATOM 770 O O . PRO A 1 91 ? -1.200 2.172 -5.029 1.00 95.00 91 PRO A O 1
ATOM 773 N N . PRO A 1 92 ? -2.129 0.788 -6.534 1.00 95.19 92 PRO A N 1
ATOM 774 C CA . PRO A 1 92 ? -3.480 1.133 -6.114 1.00 95.19 92 PRO A CA 1
ATOM 775 C C . PRO A 1 92 ? -3.690 0.621 -4.684 1.00 95.19 92 PRO A C 1
ATOM 777 O O . PRO A 1 92 ? -3.236 -0.471 -4.328 1.00 95.19 92 PRO A O 1
ATOM 780 N N . LEU A 1 93 ? -4.326 1.428 -3.843 1.00 95.06 93 LEU A N 1
ATOM 781 C CA . LEU A 1 93 ? -4.419 1.147 -2.418 1.00 95.06 93 LEU A CA 1
ATOM 782 C C . LEU A 1 93 ?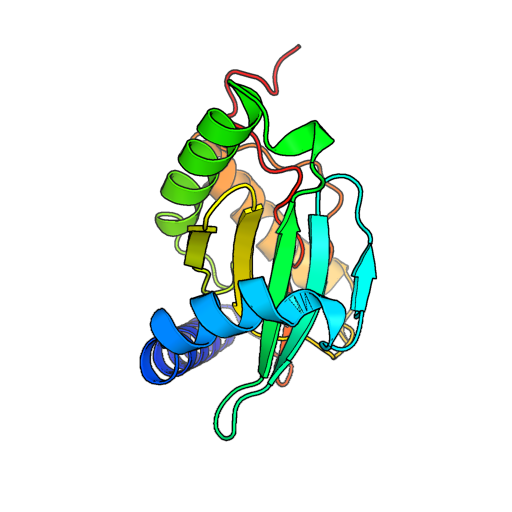 -5.690 1.743 -1.813 1.00 95.06 93 LEU A C 1
ATOM 784 O O . LEU A 1 93 ? -6.191 2.769 -2.268 1.00 95.06 93 LEU A O 1
ATOM 788 N N . GLU A 1 94 ? -6.191 1.089 -0.772 1.00 96.31 94 GLU A N 1
ATOM 789 C CA . GLU A 1 94 ? -7.310 1.559 0.047 1.00 96.31 94 GLU A CA 1
ATOM 790 C C . GLU A 1 94 ? -6.961 1.392 1.519 1.00 96.31 94 GLU A C 1
ATOM 792 O O . GLU A 1 94 ? -6.219 0.486 1.895 1.00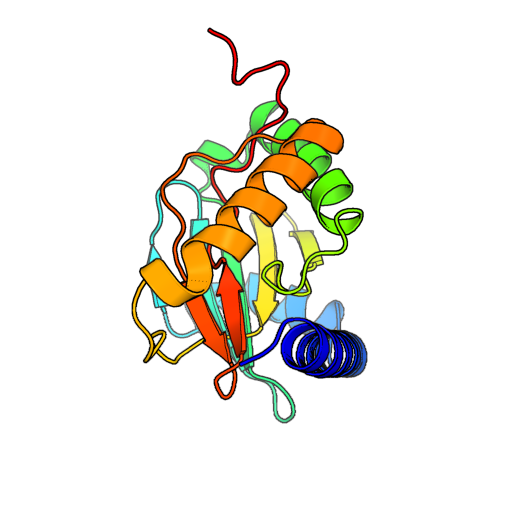 96.31 94 GLU A O 1
ATOM 797 N N . TRP A 1 95 ? -7.483 2.260 2.375 1.00 95.62 95 TRP A N 1
ATOM 798 C CA . TRP A 1 95 ? -7.212 2.220 3.807 1.00 95.62 95 TRP A CA 1
ATOM 799 C C . TRP A 1 95 ? -8.444 2.609 4.601 1.00 95.62 95 TRP A C 1
ATOM 801 O O . TRP A 1 95 ? -9.396 3.188 4.079 1.00 95.62 95 TRP A O 1
ATOM 811 N N . GLY A 1 96 ? -8.436 2.261 5.879 1.00 94.12 96 GLY A N 1
ATOM 812 C CA . GLY A 1 96 ? -9.555 2.550 6.748 1.00 94.12 96 GLY A CA 1
ATOM 813 C C . GLY A 1 96 ? -9.303 2.145 8.185 1.00 94.12 96 GLY A C 1
ATOM 814 O O . GLY A 1 96 ? -8.222 1.692 8.572 1.00 94.12 96 GLY A O 1
ATOM 815 N N . GLN A 1 97 ? -10.347 2.323 8.979 1.00 92.44 97 GLN A N 1
ATOM 816 C CA . GLN A 1 97 ? -10.385 1.899 10.362 1.00 92.44 97 GLN A CA 1
ATOM 817 C C . GLN A 1 97 ? -11.644 1.065 10.584 1.00 92.44 97 GLN A C 1
ATOM 819 O O . GLN A 1 97 ? -12.734 1.451 10.164 1.00 92.44 97 GLN A O 1
ATOM 824 N N . LEU A 1 98 ? -11.479 -0.078 11.240 1.00 92.38 98 LEU A N 1
ATOM 825 C CA . LEU A 1 98 ? -12.561 -0.959 11.648 1.00 92.38 98 LEU A CA 1
ATOM 826 C C . LEU A 1 98 ? -12.351 -1.313 13.117 1.00 92.38 98 LEU A C 1
ATOM 828 O O . LEU A 1 98 ? -11.334 -1.906 13.469 1.00 92.38 98 LEU A O 1
ATOM 832 N N . ASP A 1 99 ? -13.306 -0.937 13.965 1.00 88.12 99 ASP A N 1
ATOM 833 C CA . ASP A 1 99 ? -13.197 -1.075 15.419 1.00 88.12 99 ASP A CA 1
ATOM 834 C C . ASP A 1 99 ? -11.899 -0.404 15.953 1.00 88.12 99 ASP A C 1
ATOM 836 O O . ASP A 1 99 ? -11.658 0.781 15.694 1.00 88.12 99 ASP A O 1
ATOM 840 N N . ASP A 1 100 ? -11.042 -1.135 16.678 1.00 87.19 100 ASP A N 1
ATOM 841 C CA . ASP A 1 100 ? -9.730 -0.676 17.168 1.00 87.19 100 ASP A CA 1
ATOM 842 C C . ASP A 1 100 ? -8.571 -0.948 16.188 1.00 87.19 100 ASP A C 1
ATOM 844 O O . ASP A 1 100 ? -7.403 -0.808 16.558 1.00 87.19 100 ASP A O 1
ATOM 848 N N . LEU A 1 101 ? -8.861 -1.345 14.944 1.00 91.06 101 LEU A N 1
ATOM 849 C CA . LEU A 1 101 ? -7.861 -1.720 13.946 1.00 91.06 101 LEU A CA 1
ATOM 850 C C . LEU A 1 101 ? -7.796 -0.697 12.812 1.00 91.06 101 LEU A C 1
ATOM 852 O O . LEU A 1 101 ? -8.775 -0.450 12.111 1.00 91.06 101 LEU A O 1
ATOM 856 N N . CYS A 1 102 ? -6.606 -0.151 12.576 1.00 93.94 102 CYS A N 1
ATOM 857 C CA . CYS A 1 102 ? -6.292 0.570 11.346 1.00 93.94 102 CYS A CA 1
ATOM 858 C C . CYS A 1 102 ? -5.699 -0.403 10.325 1.00 93.94 102 CYS A C 1
ATOM 860 O O . CYS A 1 102 ? -4.828 -1.209 10.667 1.00 93.94 102 CYS A O 1
ATOM 862 N N . TYR A 1 103 ? -6.127 -0.294 9.070 1.00 94.94 103 TYR A N 1
ATOM 863 C CA . TYR A 1 103 ? -5.640 -1.137 7.990 1.00 94.94 103 TYR A CA 1
ATOM 864 C C . TYR A 1 103 ? -5.393 -0.361 6.699 1.00 94.94 103 TYR A C 1
ATOM 866 O O . TYR A 1 103 ? -5.989 0.686 6.454 1.00 94.94 103 TYR A O 1
ATOM 874 N N . TYR A 1 104 ? -4.555 -0.935 5.842 1.00 95.81 104 TYR A N 1
ATOM 875 C CA . TYR A 1 104 ? -4.576 -0.658 4.412 1.00 95.81 104 TYR A CA 1
ATOM 876 C C . TYR A 1 104 ? -4.438 -1.940 3.609 1.00 95.81 104 TYR A C 1
ATOM 878 O O . TYR A 1 104 ? -3.971 -2.966 4.110 1.00 95.81 104 TYR A O 1
ATOM 886 N N . VAL A 1 105 ? -4.873 -1.873 2.360 1.00 96.50 105 VAL A N 1
ATOM 887 C CA . VAL A 1 105 ? -4.863 -2.976 1.418 1.00 96.50 105 VAL A CA 1
ATOM 888 C C . VAL A 1 105 ? -4.320 -2.518 0.074 1.00 96.50 105 VAL A C 1
ATOM 890 O O . VAL A 1 105 ? -4.636 -1.431 -0.404 1.00 96.50 105 VAL A O 1
ATOM 893 N N . SER A 1 106 ? -3.487 -3.360 -0.522 1.00 96.38 106 SER A N 1
ATOM 894 C CA . SER A 1 106 ? -2.876 -3.162 -1.837 1.00 96.38 106 SER A CA 1
ATOM 895 C C . SER A 1 106 ? -2.805 -4.504 -2.573 1.00 96.38 106 SER A C 1
ATOM 897 O O . SER A 1 106 ? -3.000 -5.553 -1.947 1.00 96.38 106 SER A O 1
ATOM 899 N N . PRO A 1 107 ? -2.501 -4.528 -3.879 1.00 96.38 107 PRO A N 1
ATOM 900 C CA . PRO A 1 107 ? -2.170 -5.765 -4.571 1.00 96.38 107 PRO A CA 1
ATOM 901 C C . PRO A 1 107 ? -1.024 -6.529 -3.908 1.00 96.38 107 PRO A C 1
ATOM 903 O O . PRO A 1 107 ? -0.104 -5.937 -3.334 1.00 96.38 107 PRO A O 1
ATOM 906 N N . TYR A 1 108 ? -1.073 -7.857 -4.003 1.00 95.69 108 TYR A N 1
ATOM 907 C CA . TYR A 1 108 ? 0.024 -8.713 -3.573 1.00 95.69 108 TYR A CA 1
ATOM 908 C C . TYR A 1 108 ? 1.135 -8.793 -4.619 1.00 95.69 108 TYR A C 1
ATOM 910 O O . TYR A 1 108 ? 1.013 -9.470 -5.635 1.00 95.69 108 TYR A O 1
ATOM 918 N N . CYS A 1 109 ? 2.262 -8.150 -4.316 1.00 93.69 109 CYS A N 1
ATOM 919 C CA . CYS A 1 109 ? 3.486 -8.229 -5.108 1.00 93.69 109 CYS A CA 1
ATOM 920 C C . CYS A 1 109 ? 4.413 -9.317 -4.538 1.00 93.69 109 CYS A C 1
ATOM 922 O O . CYS A 1 109 ? 5.224 -9.071 -3.640 1.00 93.69 109 CYS A O 1
ATOM 924 N N . GLY A 1 110 ? 4.255 -10.553 -5.015 1.00 88.44 110 GLY A N 1
ATOM 925 C CA . GLY A 1 110 ? 4.999 -11.712 -4.509 1.00 88.44 110 GLY A CA 1
ATOM 926 C C . GLY A 1 110 ? 6.425 -11.832 -5.049 1.00 88.44 110 GLY A C 1
ATOM 927 O O . GLY A 1 110 ? 7.303 -12.367 -4.366 1.00 88.44 110 GLY A O 1
ATOM 928 N N . GLU A 1 111 ? 6.680 -11.303 -6.242 1.00 90.81 111 GLU A N 1
ATOM 929 C CA . GLU A 1 111 ? 7.920 -11.519 -6.987 1.00 90.81 111 GLU A CA 1
ATOM 930 C C . GLU A 1 111 ? 9.002 -10.511 -6.565 1.00 90.81 111 GLU A C 1
ATOM 932 O O . GLU A 1 111 ? 8.690 -9.344 -6.301 1.00 90.81 111 GLU A O 1
ATOM 937 N N . PRO A 1 112 ? 10.279 -10.918 -6.455 1.00 88.44 112 PRO A N 1
ATOM 938 C CA . PRO A 1 112 ? 11.369 -9.955 -6.388 1.00 88.44 112 PRO A CA 1
ATOM 939 C C . PRO A 1 112 ? 11.472 -9.202 -7.719 1.00 88.44 112 PRO A C 1
ATOM 941 O O . PRO A 1 112 ? 11.165 -9.750 -8.778 1.00 88.44 112 PRO A O 1
ATOM 944 N N . PHE A 1 113 ? 11.942 -7.957 -7.676 1.00 85.12 113 PHE A N 1
ATOM 945 C CA . PHE A 1 113 ? 12.318 -7.267 -8.904 1.00 85.12 113 PHE A CA 1
ATOM 946 C C . PHE A 1 113 ? 13.528 -7.975 -9.526 1.00 85.12 113 PHE A C 1
ATOM 948 O O . PHE A 1 113 ? 14.560 -8.123 -8.877 1.00 85.12 113 PHE A O 1
ATOM 955 N N . ALA A 1 114 ? 13.376 -8.457 -10.761 1.00 78.88 114 ALA A N 1
ATOM 956 C CA . ALA A 1 114 ? 14.411 -9.223 -11.457 1.00 78.88 114 ALA A CA 1
ATOM 957 C C . ALA A 1 114 ? 15.501 -8.342 -12.102 1.00 78.88 114 ALA A C 1
ATOM 959 O O . ALA A 1 114 ? 16.530 -8.866 -12.522 1.00 78.88 114 ALA A O 1
ATOM 960 N N . GLY A 1 115 ? 15.274 -7.027 -12.204 1.00 77.06 115 GLY A N 1
ATOM 961 C CA . GLY A 1 115 ? 16.249 -6.068 -12.725 1.00 77.06 115 GLY A CA 1
ATOM 962 C C . GLY A 1 115 ? 17.231 -5.572 -11.663 1.00 77.06 115 GLY A C 1
ATOM 963 O O . GLY A 1 115 ? 17.132 -5.896 -10.477 1.00 77.06 115 GLY A O 1
ATOM 964 N N . SER A 1 116 ? 18.181 -4.747 -12.090 1.00 76.75 116 SER A N 1
ATOM 965 C CA . SER A 1 116 ? 19.088 -4.054 -11.182 1.00 76.75 116 SER A CA 1
ATOM 966 C C . SER A 1 116 ? 18.391 -2.846 -10.556 1.00 76.75 116 SER A C 1
ATOM 968 O O . SER A 1 116 ? 17.544 -2.209 -11.176 1.00 76.75 116 SER A O 1
ATOM 970 N N . ARG A 1 117 ? 18.759 -2.473 -9.325 1.00 73.12 117 ARG A N 1
ATOM 971 C CA . ARG A 1 117 ? 18.239 -1.248 -8.691 1.00 73.12 117 ARG A CA 1
ATOM 972 C C . ARG A 1 117 ? 18.451 -0.003 -9.569 1.00 73.12 117 ARG A C 1
ATOM 974 O O . ARG A 1 117 ? 17.560 0.834 -9.637 1.00 73.12 117 ARG A O 1
ATOM 981 N N . GLN A 1 118 ? 19.565 0.033 -10.299 1.00 78.50 118 GLN A N 1
ATOM 982 C CA . GLN A 1 118 ? 19.925 1.089 -11.249 1.00 78.50 118 GLN A CA 1
ATOM 983 C C . GLN A 1 118 ? 18.876 1.284 -12.350 1.00 78.50 118 GLN A C 1
ATOM 985 O O . GLN A 1 118 ? 18.648 2.409 -12.784 1.00 78.50 118 GLN A O 1
ATOM 990 N N . ASP A 1 119 ? 18.165 0.220 -12.738 1.00 79.44 119 ASP A N 1
ATOM 991 C CA . ASP A 1 119 ? 17.075 0.295 -13.719 1.00 79.44 119 ASP A CA 1
ATOM 992 C C . ASP A 1 119 ? 15.851 1.067 -13.190 1.00 79.44 119 ASP A C 1
ATOM 994 O O . ASP A 1 119 ? 14.972 1.442 -13.966 1.00 79.44 119 ASP A O 1
ATOM 998 N N . LEU A 1 120 ? 15.773 1.289 -11.873 1.00 86.00 120 LEU A N 1
ATOM 999 C CA . LEU A 1 120 ? 14.679 1.994 -11.207 1.00 86.00 120 LEU A CA 1
ATOM 1000 C C . LEU A 1 120 ? 15.090 3.352 -10.638 1.00 86.00 120 LEU A C 1
ATOM 1002 O O . LEU A 1 120 ? 14.197 4.104 -10.262 1.00 86.00 120 LEU A O 1
ATOM 1006 N N . ASP A 1 121 ? 16.381 3.688 -10.572 1.00 88.19 121 ASP A N 1
ATOM 1007 C CA . ASP A 1 121 ? 16.850 4.895 -9.876 1.00 88.19 121 ASP A CA 1
ATOM 1008 C C . ASP A 1 121 ? 16.183 6.165 -10.426 1.00 88.19 121 ASP A C 1
ATOM 1010 O O . ASP A 1 121 ? 15.606 6.929 -9.658 1.00 88.19 121 ASP A O 1
ATOM 1014 N N . MET A 1 122 ? 16.097 6.319 -11.753 1.00 88.06 122 MET A N 1
ATOM 1015 C CA . MET A 1 122 ? 15.385 7.452 -12.367 1.00 88.06 122 MET A CA 1
ATOM 1016 C C . MET A 1 122 ? 13.889 7.506 -12.004 1.00 88.06 122 MET A C 1
ATOM 1018 O O . MET A 1 122 ? 13.330 8.587 -11.840 1.00 88.06 122 MET A O 1
ATOM 1022 N N . LEU A 1 123 ? 13.223 6.352 -11.884 1.00 90.06 123 LEU A N 1
ATOM 1023 C CA . LEU A 1 123 ? 11.807 6.281 -11.495 1.00 90.06 123 LEU A CA 1
ATOM 1024 C C . LEU A 1 123 ? 11.615 6.574 -10.007 1.00 90.06 123 LEU A C 1
ATOM 1026 O O . LEU A 1 123 ? 10.573 7.074 -9.599 1.00 90.06 123 LEU A O 1
ATOM 1030 N N . LEU A 1 124 ? 12.596 6.229 -9.184 1.00 92.19 124 LEU A N 1
ATOM 1031 C CA . LEU A 1 124 ? 12.562 6.472 -7.749 1.00 92.19 124 LEU A CA 1
ATOM 1032 C C . LEU A 1 124 ? 12.878 7.929 -7.427 1.00 92.19 124 LEU A C 1
ATOM 1034 O O . LEU A 1 124 ? 12.253 8.490 -6.535 1.00 92.19 124 LEU A O 1
ATOM 1038 N N . GLU A 1 125 ? 13.769 8.557 -8.190 1.00 92.19 125 GLU A N 1
ATOM 1039 C CA . GLU A 1 125 ? 13.986 10.003 -8.153 1.00 92.19 125 GLU A CA 1
ATOM 1040 C C . GLU A 1 125 ? 12.729 10.769 -8.601 1.00 92.19 125 GLU A C 1
ATOM 1042 O O . GLU A 1 125 ? 12.322 11.711 -7.916 1.00 92.19 125 GLU A O 1
ATOM 1047 N N . ASP A 1 126 ? 12.061 10.345 -9.689 1.00 92.56 126 ASP A N 1
ATOM 1048 C CA . ASP A 1 126 ? 10.771 10.929 -10.106 1.00 92.56 126 ASP A CA 1
ATOM 1049 C C . ASP A 1 126 ? 9.701 10.753 -9.021 1.00 92.56 126 ASP A C 1
ATOM 1051 O O . ASP A 1 126 ? 9.007 11.710 -8.671 1.00 92.56 126 ASP A O 1
ATOM 1055 N N . LEU A 1 127 ? 9.606 9.557 -8.431 1.00 94.44 127 LEU A N 1
ATOM 1056 C CA . LEU A 1 127 ? 8.693 9.284 -7.324 1.00 94.44 127 LEU A CA 1
ATOM 1057 C C . LEU A 1 127 ? 8.978 10.188 -6.123 1.00 94.44 127 LEU A C 1
ATOM 1059 O O . LEU A 1 127 ? 8.055 10.817 -5.615 1.00 94.44 127 LEU A O 1
ATOM 1063 N N . ALA A 1 128 ? 10.230 10.273 -5.671 1.00 93.38 128 ALA A N 1
ATOM 1064 C CA . ALA A 1 128 ? 10.617 11.093 -4.526 1.00 93.38 128 ALA A CA 1
ATOM 1065 C C . ALA A 1 128 ? 10.281 12.572 -4.761 1.00 93.38 128 ALA A C 1
ATOM 1067 O O . ALA A 1 128 ? 9.702 13.224 -3.889 1.00 93.38 128 ALA A O 1
ATOM 1068 N N . LYS A 1 129 ? 10.556 13.081 -5.969 1.00 93.50 129 LYS A N 1
ATOM 1069 C CA . LYS A 1 129 ? 10.179 14.438 -6.370 1.00 93.50 129 LYS A CA 1
ATOM 1070 C C . LYS A 1 129 ? 8.663 14.638 -6.345 1.00 93.50 129 LYS A C 1
ATOM 1072 O O . LYS A 1 129 ? 8.193 15.608 -5.759 1.00 93.50 129 LYS A O 1
ATOM 1077 N N . LYS A 1 130 ? 7.887 13.714 -6.919 1.00 94.94 130 LYS A N 1
ATOM 1078 C CA . LYS A 1 130 ? 6.417 13.789 -6.901 1.00 94.94 130 LYS A CA 1
ATOM 1079 C C . LYS A 1 130 ? 5.855 13.748 -5.488 1.00 94.94 130 LYS A C 1
ATOM 1081 O O . LYS A 1 130 ? 4.967 14.529 -5.167 1.00 94.94 130 LYS A O 1
ATOM 1086 N N . LEU A 1 131 ? 6.370 12.874 -4.628 1.00 95.31 131 LEU A N 1
ATOM 1087 C CA . LEU A 1 131 ? 5.969 12.850 -3.224 1.00 95.31 131 LEU A CA 1
ATOM 1088 C C . LEU A 1 131 ? 6.235 14.210 -2.575 1.00 95.31 131 LEU A C 1
ATOM 1090 O O . LEU A 1 131 ? 5.329 14.777 -1.966 1.00 95.31 131 LEU A O 1
ATOM 1094 N N . TRP A 1 132 ? 7.423 14.779 -2.781 1.00 94.25 132 TRP A N 1
ATOM 1095 C CA . TRP A 1 132 ? 7.772 16.092 -2.248 1.00 94.25 132 TRP A CA 1
ATOM 1096 C C . TRP A 1 132 ? 6.839 17.207 -2.737 1.00 94.25 132 TRP A C 1
ATOM 1098 O O . TRP A 1 132 ? 6.358 17.998 -1.922 1.00 94.25 132 TRP A O 1
ATOM 1108 N N . ASP A 1 133 ? 6.519 17.235 -4.033 1.00 94.56 133 ASP A N 1
ATOM 1109 C CA . ASP A 1 133 ? 5.592 18.204 -4.637 1.00 94.56 133 ASP A CA 1
ATOM 1110 C C . ASP A 1 133 ? 4.172 18.084 -4.049 1.00 94.56 133 ASP A C 1
ATOM 1112 O O . ASP A 1 133 ? 3.456 19.078 -3.912 1.00 94.56 133 ASP A O 1
ATOM 1116 N N . HIS A 1 134 ? 3.786 16.884 -3.607 1.00 94.62 134 HIS A N 1
ATOM 1117 C CA . HIS A 1 134 ? 2.549 16.626 -2.864 1.00 94.62 134 HIS A CA 1
ATOM 1118 C C . HIS A 1 134 ? 2.692 16.833 -1.342 1.00 94.62 134 HIS A C 1
ATOM 1120 O O . HIS A 1 134 ? 1.776 16.540 -0.568 1.00 94.62 134 HIS A O 1
ATOM 1126 N N . GLY A 1 135 ? 3.819 17.366 -0.870 1.00 94.50 135 GLY A N 1
ATOM 1127 C CA . GLY A 1 135 ? 4.090 17.597 0.546 1.00 94.50 135 GLY A CA 1
ATOM 1128 C C . GLY A 1 135 ? 4.222 16.304 1.351 1.00 94.50 135 GLY A C 1
ATOM 1129 O O . GLY A 1 135 ? 3.831 16.270 2.523 1.00 94.50 135 GLY A O 1
ATOM 1130 N N . LEU A 1 136 ? 4.740 15.251 0.722 1.00 95.00 136 LEU A N 1
ATOM 1131 C CA . LEU A 1 136 ? 5.059 13.958 1.313 1.00 95.00 136 LEU A CA 1
ATOM 1132 C C . LEU A 1 136 ? 6.567 13.725 1.371 1.00 95.00 136 LEU A C 1
ATOM 1134 O O . LEU A 1 136 ? 7.325 14.159 0.510 1.00 95.00 136 LEU A O 1
ATOM 1138 N N . TYR A 1 137 ? 6.985 13.012 2.404 1.00 91.62 137 TYR A N 1
ATOM 1139 C CA . TYR A 1 137 ? 8.336 12.510 2.564 1.00 91.62 137 TYR A CA 1
ATOM 1140 C C . TYR A 1 137 ? 8.268 11.016 2.856 1.00 91.62 137 TYR A C 1
ATOM 1142 O O . TYR A 1 137 ? 7.434 10.558 3.643 1.00 91.62 137 TYR A O 1
ATOM 1150 N N . TYR A 1 138 ? 9.150 10.269 2.212 1.00 87.19 138 TYR A N 1
ATOM 1151 C CA . TYR A 1 138 ? 9.333 8.849 2.433 1.00 87.19 138 TYR A CA 1
ATOM 1152 C C . TYR A 1 138 ? 10.836 8.613 2.561 1.00 87.19 138 TYR A C 1
ATOM 1154 O O . TYR A 1 138 ? 11.592 9.089 1.717 1.00 87.19 138 TYR A O 1
ATOM 1162 N N . ASP A 1 139 ? 11.256 7.963 3.646 1.00 77.50 139 ASP A N 1
ATOM 1163 C CA . ASP A 1 139 ? 12.668 7.648 3.883 1.00 77.50 139 ASP A CA 1
ATOM 1164 C C . ASP A 1 139 ? 13.195 6.784 2.723 1.00 77.50 139 ASP A C 1
ATOM 1166 O O . ASP A 1 139 ? 12.465 5.932 2.212 1.00 77.50 139 ASP A O 1
ATOM 1170 N N . ASP A 1 140 ? 14.447 6.975 2.302 1.00 67.62 140 ASP A N 1
ATOM 1171 C CA . ASP A 1 140 ? 15.023 6.415 1.061 1.00 67.62 140 ASP A CA 1
ATOM 1172 C C . ASP A 1 140 ? 15.137 4.871 1.053 1.00 67.62 140 ASP A C 1
ATOM 1174 O O . ASP A 1 140 ? 15.702 4.253 0.142 1.00 67.62 140 ASP A O 1
ATOM 1178 N N . TYR A 1 141 ? 14.562 4.204 2.053 1.00 82.00 141 TYR A N 1
ATOM 1179 C CA . TYR A 1 141 ? 14.421 2.761 2.146 1.00 82.00 141 TYR A CA 1
ATOM 1180 C C . TYR A 1 141 ? 13.222 2.238 1.333 1.00 82.00 141 TYR A C 1
ATOM 1182 O O . TYR A 1 141 ? 12.205 1.765 1.848 1.00 82.00 141 TYR A O 1
ATOM 1190 N N . TRP A 1 142 ? 13.363 2.295 0.012 1.00 87.81 142 TRP A N 1
ATOM 1191 C CA . TRP A 1 142 ? 12.369 1.797 -0.938 1.00 87.81 142 TRP A CA 1
ATOM 1192 C C . TRP A 1 142 ? 12.352 0.266 -1.005 1.00 87.81 142 TRP A C 1
ATOM 1194 O O . TRP A 1 142 ? 13.241 -0.348 -1.606 1.00 87.81 142 TRP A O 1
ATOM 1204 N N . GLN A 1 143 ? 11.303 -0.361 -0.477 1.00 89.31 143 GLN A N 1
ATOM 1205 C CA . GLN A 1 143 ? 11.056 -1.786 -0.684 1.00 89.31 143 GLN A CA 1
ATOM 1206 C C . GLN A 1 143 ? 10.274 -1.989 -1.983 1.00 89.31 143 GLN A C 1
ATOM 1208 O O . GLN A 1 143 ? 9.176 -1.467 -2.133 1.00 89.31 143 GLN A O 1
ATOM 1213 N N . ILE A 1 144 ? 10.826 -2.749 -2.932 1.00 91.62 144 ILE A N 1
ATOM 1214 C CA . ILE A 1 144 ? 10.218 -2.936 -4.258 1.00 91.62 144 ILE A CA 1
ATOM 1215 C C . ILE A 1 144 ? 9.934 -4.410 -4.501 1.00 91.62 144 ILE A C 1
ATOM 1217 O O . ILE A 1 144 ? 10.797 -5.269 -4.301 1.00 91.62 144 ILE A O 1
ATOM 1221 N N . ARG A 1 145 ? 8.716 -4.702 -4.957 1.00 93.25 145 ARG A N 1
ATOM 1222 C CA . ARG A 1 145 ? 8.295 -6.036 -5.396 1.00 93.25 145 ARG A CA 1
ATOM 1223 C C . ARG A 1 145 ? 7.480 -5.943 -6.669 1.00 93.25 145 ARG A C 1
ATOM 1225 O O . ARG A 1 145 ? 6.969 -4.880 -7.010 1.00 93.25 145 ARG A O 1
ATOM 1232 N N . CYS A 1 146 ? 7.357 -7.068 -7.355 1.00 93.56 146 CYS A N 1
ATOM 1233 C CA . CYS A 1 146 ? 6.658 -7.148 -8.622 1.00 93.56 146 CYS A CA 1
ATOM 1234 C C . CYS A 1 146 ? 5.311 -7.853 -8.508 1.00 93.56 146 CYS A C 1
ATOM 1236 O O . CYS A 1 146 ? 5.153 -8.830 -7.769 1.00 93.56 146 CYS A O 1
ATOM 1238 N N . LEU A 1 147 ? 4.364 -7.360 -9.301 1.00 93.06 147 LEU A N 1
ATOM 1239 C CA . LEU A 1 147 ? 3.139 -8.055 -9.666 1.00 93.06 147 LEU A CA 1
ATOM 1240 C C . LEU A 1 147 ? 3.183 -8.314 -11.172 1.00 93.06 147 LEU A C 1
ATOM 1242 O O . LEU A 1 147 ? 3.071 -7.375 -11.957 1.00 93.06 147 LEU A O 1
ATOM 1246 N N . SER A 1 148 ? 3.354 -9.577 -11.577 1.00 88.31 148 SER A N 1
ATOM 1247 C CA . SER A 1 148 ? 3.483 -9.958 -12.995 1.00 88.31 148 SER A CA 1
ATOM 1248 C C . SER A 1 148 ? 4.580 -9.158 -13.716 1.00 88.31 148 SER A C 1
ATOM 1250 O O . SER A 1 148 ? 4.364 -8.613 -14.797 1.00 88.31 148 SER A O 1
ATOM 1252 N N . GLY A 1 149 ? 5.745 -9.016 -13.076 1.00 88.62 149 GLY A N 1
ATOM 1253 C CA . GLY A 1 149 ? 6.864 -8.220 -13.593 1.00 88.62 149 GLY A CA 1
ATOM 1254 C C . GLY A 1 149 ? 6.738 -6.690 -13.478 1.00 88.62 149 GLY A C 1
ATOM 1255 O O . GLY A 1 149 ? 7.733 -6.004 -13.708 1.00 88.62 149 GLY A O 1
ATOM 1256 N N . HIS A 1 150 ? 5.587 -6.132 -13.081 1.00 92.44 150 HIS A N 1
ATOM 1257 C CA . HIS A 1 150 ? 5.437 -4.685 -12.853 1.00 92.44 150 HIS A CA 1
ATOM 1258 C C . HIS A 1 150 ? 5.961 -4.289 -11.461 1.00 92.44 150 HIS A C 1
ATOM 1260 O O . HIS A 1 150 ? 5.429 -4.796 -10.470 1.00 92.44 150 HIS A O 1
ATOM 1266 N N . PRO A 1 151 ? 6.980 -3.415 -11.342 1.00 93.44 151 PRO A N 1
ATOM 1267 C CA . PRO A 1 151 ? 7.541 -3.005 -10.057 1.00 93.44 151 PRO A CA 1
ATOM 1268 C C . PRO A 1 151 ? 6.616 -2.043 -9.305 1.00 93.44 151 PRO A C 1
ATOM 1270 O O . PRO A 1 151 ? 6.082 -1.093 -9.870 1.00 93.44 151 PRO A O 1
ATOM 1273 N N . MET A 1 152 ? 6.479 -2.258 -7.999 1.00 94.38 152 MET A N 1
ATOM 1274 C CA . MET A 1 152 ? 5.755 -1.372 -7.091 1.00 94.38 152 MET A CA 1
ATOM 1275 C C . MET A 1 152 ? 6.537 -1.196 -5.799 1.00 94.38 152 MET A C 1
ATOM 1277 O O . MET A 1 152 ? 7.130 -2.154 -5.291 1.00 94.38 152 MET A O 1
ATOM 1281 N N . VAL A 1 153 ? 6.495 0.015 -5.251 1.00 93.75 153 VAL A N 1
ATOM 1282 C CA . VAL A 1 153 ? 6.911 0.256 -3.873 1.00 93.75 153 VAL A CA 1
ATOM 1283 C C . VAL A 1 153 ? 5.879 -0.392 -2.961 1.00 93.75 153 VAL A C 1
ATOM 1285 O O . VAL A 1 153 ? 4.686 -0.074 -2.996 1.00 93.75 153 VAL A O 1
ATOM 1288 N N . ILE A 1 154 ? 6.353 -1.340 -2.167 1.00 89.25 154 ILE A N 1
ATOM 1289 C CA . ILE A 1 154 ? 5.587 -1.972 -1.106 1.00 89.25 154 ILE A CA 1
ATOM 1290 C C . ILE A 1 154 ? 5.965 -1.334 0.225 1.00 89.25 154 ILE A C 1
ATOM 1292 O O . ILE A 1 154 ? 7.081 -0.849 0.378 1.00 89.25 154 ILE A O 1
ATOM 1296 N N . ASP A 1 155 ? 5.041 -1.409 1.182 1.00 88.25 155 ASP A N 1
ATOM 1297 C CA . ASP A 1 155 ? 5.173 -0.814 2.513 1.00 88.25 155 ASP A CA 1
ATOM 1298 C C . ASP A 1 155 ? 5.195 0.725 2.490 1.00 88.25 155 ASP A C 1
ATOM 1300 O O . ASP A 1 155 ? 6.208 1.347 2.231 1.00 88.25 155 ASP A O 1
ATOM 1304 N N . TRP A 1 156 ? 4.057 1.352 2.794 1.00 90.69 156 TRP A N 1
ATOM 1305 C CA . TRP A 1 156 ? 3.927 2.816 2.917 1.00 90.69 156 TRP A CA 1
ATOM 1306 C C . TRP A 1 156 ? 3.840 3.262 4.380 1.00 90.69 156 TRP A C 1
ATOM 1308 O O . TRP A 1 156 ? 3.265 4.300 4.715 1.00 90.69 156 TRP A O 1
ATOM 1318 N N . SER A 1 157 ? 4.355 2.436 5.291 1.00 85.75 157 SER A N 1
ATOM 1319 C CA . SER A 1 157 ? 4.143 2.625 6.721 1.00 85.75 157 SER A CA 1
ATOM 1320 C C . SER A 1 157 ? 4.943 3.761 7.351 1.00 85.75 157 SER A C 1
ATOM 1322 O O . SER A 1 157 ? 4.530 4.275 8.389 1.00 85.75 157 SER A O 1
ATOM 1324 N N . ASP A 1 158 ? 6.063 4.148 6.745 1.00 87.00 158 ASP A N 1
ATOM 1325 C CA . ASP A 1 158 ? 6.914 5.261 7.187 1.00 87.00 158 ASP A CA 1
ATOM 1326 C C . ASP A 1 158 ? 6.612 6.573 6.428 1.00 87.00 158 ASP A C 1
ATOM 1328 O O . ASP A 1 158 ? 7.331 7.557 6.597 1.00 87.00 158 ASP A O 1
ATOM 1332 N N . LEU A 1 159 ? 5.541 6.618 5.620 1.00 90.88 159 LEU A N 1
ATOM 1333 C CA . LEU A 1 159 ? 5.130 7.818 4.885 1.00 90.88 159 LEU A CA 1
ATOM 1334 C C . LEU A 1 159 ? 4.764 8.966 5.837 1.00 90.88 159 LEU A C 1
ATOM 1336 O O . LEU A 1 159 ? 3.959 8.808 6.759 1.00 90.88 159 LEU A O 1
ATOM 1340 N N . GLN A 1 160 ? 5.330 10.143 5.578 1.00 90.25 160 GLN A N 1
ATOM 1341 C CA . GLN A 1 160 ? 5.200 11.331 6.416 1.00 90.25 160 GLN A CA 1
ATOM 1342 C C . GLN A 1 160 ? 4.815 12.563 5.596 1.00 90.25 160 GLN A C 1
ATOM 1344 O O . GLN A 1 160 ? 5.016 12.630 4.387 1.00 90.25 160 GLN A O 1
ATOM 1349 N N . LEU A 1 161 ? 4.282 13.577 6.275 1.00 89.69 161 LEU A N 1
ATOM 1350 C CA . LEU A 1 161 ? 4.103 14.912 5.705 1.00 89.69 161 LEU A CA 1
ATOM 1351 C C . LEU A 1 161 ? 5.442 15.669 5.761 1.00 89.69 161 LEU A C 1
ATOM 1353 O O . LEU A 1 161 ? 6.109 15.651 6.796 1.00 89.69 161 LEU A O 1
ATOM 1357 N N . THR A 1 162 ? 5.816 16.390 4.700 1.00 84.62 162 THR A N 1
ATOM 1358 C CA . THR A 1 162 ? 7.118 17.096 4.606 1.00 84.62 162 THR A CA 1
ATOM 1359 C C . THR A 1 162 ? 7.368 18.091 5.733 1.00 84.62 162 THR A C 1
ATOM 1361 O O . THR A 1 162 ? 8.499 18.215 6.197 1.00 84.62 162 THR A O 1
ATOM 1364 N N . ALA A 1 163 ? 6.318 18.740 6.245 1.00 74.31 163 ALA A N 1
ATOM 1365 C CA . ALA A 1 163 ? 6.392 19.652 7.392 1.00 74.31 163 ALA A CA 1
ATOM 1366 C C . ALA A 1 163 ? 6.966 19.005 8.673 1.00 74.31 163 ALA A C 1
ATOM 1368 O O . ALA A 1 163 ? 7.244 19.707 9.640 1.00 74.31 163 ALA A O 1
ATOM 1369 N N . MET A 1 164 ? 7.122 17.678 8.698 1.00 61.97 164 MET A N 1
ATOM 1370 C CA . MET A 1 164 ? 7.686 16.914 9.811 1.00 61.97 164 MET A CA 1
ATOM 1371 C C . MET A 1 164 ? 9.038 16.261 9.501 1.00 61.97 164 MET A C 1
ATOM 1373 O O . MET A 1 164 ? 9.690 15.794 10.434 1.00 61.97 164 MET A O 1
ATOM 1377 N N . ALA A 1 165 ? 9.442 16.220 8.229 1.00 59.34 165 ALA A N 1
ATOM 1378 C CA . ALA A 1 165 ? 10.675 15.578 7.774 1.00 59.34 165 ALA A CA 1
ATOM 1379 C C . ALA A 1 165 ? 11.912 16.479 7.932 1.00 59.34 165 ALA A C 1
ATOM 1381 O O . ALA A 1 165 ? 13.028 15.982 8.036 1.00 59.34 165 ALA A O 1
ATOM 1382 N N . ILE A 1 166 ? 11.718 17.801 7.989 1.00 54.25 166 ILE A N 1
ATOM 1383 C CA . ILE A 1 166 ? 12.781 18.768 8.281 1.00 54.25 166 ILE A CA 1
ATOM 1384 C C . ILE A 1 166 ? 12.869 18.922 9.805 1.00 54.25 166 ILE A C 1
ATOM 1386 O O . ILE A 1 166 ? 12.052 19.616 10.415 1.00 54.25 166 ILE A O 1
ATOM 1390 N N . ARG A 1 167 ? 13.838 18.243 10.421 1.00 41.72 167 ARG A N 1
ATOM 1391 C CA . ARG A 1 167 ? 14.285 18.471 11.801 1.00 41.72 167 ARG A CA 1
ATOM 1392 C C . ARG A 1 167 ? 15.747 18.877 11.811 1.00 41.72 167 ARG A C 1
ATOM 1394 O O . ARG A 1 167 ? 16.513 18.272 11.033 1.00 41.72 167 ARG A O 1
#

Radius of gyration: 15.55 Å; chains: 1; bounding box: 37×36×41 Å

Organism: NCBI:txid1513793

Secondary structure (DSSP, 8-state):
--HHHHHHHHHHHHHHHHHH--HHHHHHHHHTGGGSEEEEE-SSEEEEEEE-SS-EEEEEEE-HHHHSSHHHHHHHHHHHHHHT---TTSPP-EEEEETTEEEEEEE---EEP-S-THHHHHHHHHHHHHHHHTTEE--S--EEEEETTEEEEE--TT-EEGGGT--